Protein AF-K7F4F1-F1 (afdb_monomer)

Foldseek 3Di:
DPVVVVVCVVVVVVPPPPPPPDDQDPHDQDDQCPQQQKKWKWKDDPPDIDIFIWGCPDPQDTHGDPVSDDDDRMDIWIWTRDSDPVDDDPRTDTDDHDPDDD

Mean predicted aligned error: 11.33 Å

pLDDT: mean 82.8, std 15.85, range [40.66, 97.94]

InterPro domains:
  IPR001254 Serine proteases, trypsin domain [PF00089] (24-91)
  IPR001254 Serine proteases, trypsin domain [PS50240] (24-102)
  IPR009003 Peptidase S1, PA clan [SSF50494] (7-89)
  IPR018114 Serine proteases, trypsin family, histidine active site [PS00134] (63-68)

Radius of gyration: 24.19 Å; Cα contacts (8 Å, |Δi|>4): 115; chains: 1; bounding box: 32×33×79 Å

Structure (mmCIF, N/CA/C/O backbone):
data_AF-K7F4F1-F1
#
_entry.id   AF-K7F4F1-F1
#
loop_
_atom_site.group_PDB
_atom_site.id
_atom_site.type_symbol
_atom_site.label_atom_id
_atom_site.label_alt_id
_atom_site.label_comp_id
_atom_site.label_asym_id
_atom_site.label_entity_id
_atom_site.label_seq_id
_atom_site.pdbx_PDB_ins_code
_atom_site.Cartn_x
_atom_site.Cartn_y
_atom_site.Cartn_z
_atom_site.occupancy
_atom_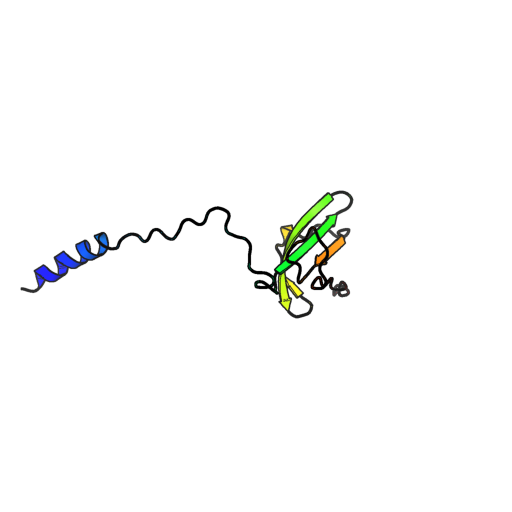site.B_iso_or_equiv
_atom_site.auth_seq_id
_atom_site.auth_comp_id
_atom_site.auth_asym_id
_atom_site.auth_atom_id
_atom_site.pdbx_PDB_model_num
ATOM 1 N N . 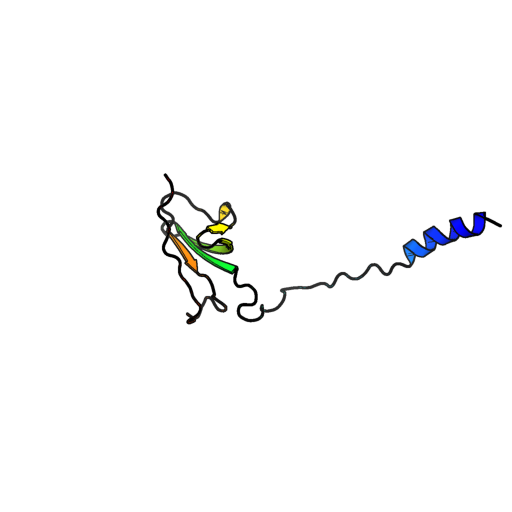MET A 1 1 ? 0.192 -1.994 -65.044 1.00 57.69 1 MET A N 1
ATOM 2 C CA . MET A 1 1 ? -0.757 -1.349 -64.102 1.00 57.69 1 MET A CA 1
ATOM 3 C C . MET A 1 1 ? -0.613 -1.833 -62.644 1.00 57.69 1 MET A C 1
ATOM 5 O O . MET A 1 1 ? -1.541 -1.657 -61.874 1.00 57.69 1 MET A O 1
ATOM 9 N N . GLN A 1 2 ? 0.538 -2.379 -62.215 1.00 57.44 2 GLN A N 1
ATOM 10 C CA . GLN A 1 2 ? 0.710 -2.917 -60.846 1.00 57.44 2 GLN A CA 1
ATOM 11 C C . GLN A 1 2 ? 1.603 -2.055 -59.932 1.00 57.44 2 GLN A C 1
ATOM 13 O O . GLN A 1 2 ? 1.559 -2.202 -58.718 1.00 57.44 2 GLN A O 1
ATOM 18 N N . LEU A 1 3 ? 2.389 -1.129 -60.498 1.00 54.56 3 LEU A N 1
ATOM 19 C CA . LEU A 1 3 ? 3.341 -0.291 -59.751 1.00 54.56 3 LEU A CA 1
ATOM 20 C C . LEU A 1 3 ? 2.697 0.945 -59.094 1.00 54.56 3 LEU A C 1
ATOM 22 O O . LEU A 1 3 ? 3.278 1.519 -58.181 1.00 54.56 3 LEU A O 1
ATOM 26 N N . LEU A 1 4 ? 1.483 1.330 -59.509 1.00 56.28 4 LEU A N 1
ATOM 27 C CA . LEU A 1 4 ? 0.753 2.466 -58.926 1.00 56.28 4 LEU A CA 1
ATOM 28 C C . LEU A 1 4 ? 0.219 2.165 -57.514 1.00 56.28 4 LEU A C 1
ATOM 30 O O . LEU A 1 4 ? 0.098 3.075 -56.702 1.00 56.28 4 LEU A O 1
ATOM 34 N N . PHE A 1 5 ? -0.043 0.894 -57.187 1.00 55.25 5 PHE A N 1
ATOM 35 C CA . PHE A 1 5 ? -0.542 0.495 -55.865 1.00 55.25 5 PHE A CA 1
ATOM 36 C C . PHE A 1 5 ? 0.552 0.500 -54.784 1.00 55.25 5 PHE A C 1
ATOM 38 O O . PHE A 1 5 ? 0.266 0.821 -53.633 1.00 55.25 5 PHE A O 1
ATOM 45 N N . LEU A 1 6 ? 1.813 0.224 -55.148 1.00 57.16 6 LEU A N 1
ATOM 46 C CA . LEU A 1 6 ? 2.949 0.279 -54.215 1.00 57.16 6 LEU A CA 1
ATOM 47 C C . LEU A 1 6 ? 3.318 1.710 -53.791 1.00 57.16 6 LEU A C 1
ATOM 49 O O . LEU A 1 6 ? 3.887 1.888 -52.720 1.00 57.16 6 LEU A O 1
ATOM 53 N N . GLY A 1 7 ? 2.976 2.722 -54.595 1.00 59.41 7 GLY A N 1
ATOM 54 C CA . GLY A 1 7 ? 3.237 4.132 -54.281 1.00 59.41 7 GLY A CA 1
ATOM 55 C C . GLY A 1 7 ? 2.210 4.784 -53.347 1.00 59.41 7 GLY A C 1
ATOM 56 O O . GLY A 1 7 ? 2.482 5.850 -52.805 1.00 59.41 7 GLY A O 1
ATOM 57 N N . LEU A 1 8 ? 1.046 4.157 -53.132 1.00 58.47 8 LEU A N 1
ATOM 58 C CA . LEU A 1 8 ? -0.032 4.686 -52.279 1.00 58.47 8 LEU A CA 1
ATOM 59 C C . LEU A 1 8 ? 0.043 4.179 -50.827 1.00 58.47 8 LEU A C 1
ATOM 61 O O . LEU A 1 8 ? -0.429 4.848 -49.909 1.00 58.47 8 LEU A O 1
ATOM 65 N N . LEU A 1 9 ? 0.684 3.027 -50.608 1.00 61.56 9 LEU A N 1
ATOM 66 C CA . LEU A 1 9 ? 0.944 2.446 -49.283 1.00 61.56 9 LEU A CA 1
ATOM 67 C C . LEU A 1 9 ? 1.749 3.364 -48.332 1.00 61.56 9 LEU A C 1
ATOM 69 O O . LEU A 1 9 ? 1.371 3.461 -47.164 1.00 61.56 9 LEU A O 1
ATOM 73 N N . PRO A 1 10 ? 2.795 4.091 -48.779 1.00 60.06 10 PRO A N 1
ATOM 74 C CA . PRO A 1 10 ? 3.538 5.019 -47.921 1.00 60.06 10 PRO A CA 1
ATOM 75 C C . PRO A 1 10 ? 2.709 6.238 -47.494 1.00 60.06 10 PRO A C 1
ATOM 77 O O . PRO A 1 10 ? 2.896 6.762 -46.399 1.00 60.06 10 PRO A O 1
ATOM 80 N N . TRP A 1 11 ? 1.763 6.678 -48.332 1.00 59.72 11 TRP A N 1
ATOM 81 C CA . TRP A 1 11 ? 0.890 7.815 -48.024 1.00 59.72 11 TRP A CA 1
ATOM 82 C C . TRP A 1 11 ? -0.205 7.458 -47.018 1.00 59.72 11 TRP A C 1
ATOM 84 O O . TRP A 1 11 ? -0.571 8.288 -46.189 1.00 59.72 11 TRP A O 1
ATOM 94 N N . ALA A 1 12 ? -0.678 6.209 -47.038 1.00 60.22 12 ALA A N 1
ATOM 95 C CA . ALA A 1 12 ? -1.613 5.695 -46.041 1.00 60.22 12 ALA A CA 1
ATOM 96 C C . ALA A 1 12 ? -1.001 5.668 -44.626 1.00 60.22 12 ALA A C 1
ATOM 98 O O . ALA A 1 12 ? -1.713 5.874 -43.647 1.00 60.22 12 ALA A O 1
ATOM 99 N N . PHE A 1 13 ? 0.321 5.482 -44.513 1.00 59.19 13 PHE A N 1
ATOM 100 C CA . PHE A 1 13 ? 1.027 5.488 -43.227 1.00 59.19 13 PHE A CA 1
ATOM 101 C C . PHE A 1 13 ? 1.176 6.901 -42.629 1.00 59.19 13 PHE A C 1
ATOM 103 O O . PHE A 1 13 ? 1.215 7.051 -41.413 1.00 59.19 13 PHE A O 1
ATOM 110 N N . LEU A 1 14 ? 1.199 7.941 -43.474 1.00 59.34 14 LEU A N 1
ATOM 111 C CA . LEU A 1 14 ? 1.245 9.356 -43.067 1.00 59.34 14 LEU A CA 1
ATOM 112 C C . LEU A 1 14 ? -0.130 9.932 -42.685 1.00 59.34 14 LEU A C 1
ATOM 114 O O . LEU A 1 14 ? -0.197 11.000 -42.083 1.00 59.34 14 LEU A O 1
ATOM 118 N N . LEU A 1 15 ? -1.219 9.245 -43.044 1.00 61.94 15 LEU A N 1
ATOM 119 C CA . LEU A 1 15 ? -2.600 9.644 -42.746 1.00 61.94 15 LEU A CA 1
ATOM 120 C C . LEU A 1 15 ? -3.184 8.946 -41.515 1.00 61.94 15 LEU A C 1
ATOM 122 O O . LEU A 1 15 ? -4.329 9.223 -41.163 1.00 61.94 15 LEU A O 1
ATOM 126 N N . LEU A 1 16 ? -2.431 8.064 -40.850 1.00 64.31 16 LEU A N 1
ATOM 127 C CA . LEU A 1 16 ? -2.800 7.608 -39.515 1.00 64.31 16 LEU A CA 1
ATOM 128 C C . LEU A 1 16 ? -2.744 8.842 -38.611 1.00 64.31 16 LEU A C 1
ATOM 130 O O . LEU A 1 16 ? -1.645 9.352 -38.378 1.00 64.31 16 LEU A O 1
ATOM 134 N N . PRO A 1 17 ? -3.887 9.357 -38.116 1.00 62.28 17 PRO A N 1
ATOM 135 C CA . PRO A 1 17 ? -3.839 10.375 -37.090 1.00 62.28 17 PRO A CA 1
ATOM 136 C C . PRO A 1 17 ? -3.081 9.706 -35.955 1.00 62.28 17 PRO A C 1
ATOM 138 O O . PRO A 1 17 ? -3.551 8.697 -35.426 1.00 62.28 17 PRO A O 1
ATOM 141 N N . GLY A 1 18 ? -1.876 10.197 -35.654 1.00 62.06 18 GLY A N 1
ATOM 142 C CA . GLY A 1 18 ? -1.169 9.823 -34.443 1.00 62.06 18 GLY A CA 1
ATOM 143 C C . GLY A 1 18 ? -2.157 10.079 -33.325 1.00 62.06 18 GLY A C 1
ATOM 144 O O . GLY A 1 18 ? -2.457 11.235 -33.025 1.00 62.06 18 GLY A O 1
ATOM 145 N N . GLY A 1 19 ? -2.786 9.006 -32.843 1.00 63.22 19 GLY A N 1
ATOM 146 C CA . GLY A 1 19 ? -3.820 9.103 -31.840 1.00 63.22 19 GLY A CA 1
ATOM 147 C C . GLY A 1 19 ? -3.176 9.842 -30.694 1.00 63.22 19 GLY A C 1
ATOM 148 O O . GLY A 1 19 ? -2.148 9.397 -30.186 1.00 63.22 19 GLY A O 1
ATOM 149 N N . TRP A 1 20 ? -3.728 10.998 -30.341 1.00 63.38 20 TRP A N 1
ATOM 150 C CA . TRP A 1 20 ? -3.405 11.629 -29.079 1.00 63.38 20 TRP A CA 1
ATOM 151 C C . TRP A 1 20 ? -3.863 10.628 -28.023 1.00 63.38 20 TRP A C 1
ATOM 153 O O . TRP A 1 20 ? -5.035 10.577 -27.655 1.00 63.38 20 TRP A O 1
ATOM 163 N N . ALA A 1 21 ? -2.959 9.726 -27.647 1.00 65.06 21 ALA A N 1
ATOM 164 C CA . ALA A 1 21 ? -3.143 8.833 -26.531 1.00 65.06 21 ALA A CA 1
ATOM 165 C C . ALA A 1 21 ? -3.359 9.761 -25.337 1.00 65.06 21 ALA A C 1
ATOM 167 O O . ALA A 1 21 ? -2.482 10.558 -25.015 1.00 65.06 21 ALA A O 1
ATOM 168 N N . GLY A 1 22 ? -4.589 9.751 -24.817 1.00 68.31 22 GLY A N 1
ATOM 169 C CA . GLY A 1 22 ? -5.122 10.804 -23.963 1.00 68.31 22 GLY A CA 1
ATOM 170 C C . GLY A 1 22 ? -4.162 11.189 -22.848 1.00 68.31 22 GLY A C 1
ATOM 171 O O . GLY A 1 22 ? -3.732 10.346 -22.061 1.00 68.31 22 GLY A O 1
ATOM 172 N N . GLU A 1 23 ? -3.838 12.474 -22.789 1.00 79.12 23 GLU A N 1
ATOM 173 C CA . GLU A 1 23 ? -3.025 13.028 -21.722 1.00 79.12 23 GLU A CA 1
ATOM 174 C C . GLU A 1 23 ? -3.866 13.047 -20.437 1.00 79.12 23 GLU A C 1
ATOM 176 O O . GLU A 1 23 ? -4.787 13.848 -20.280 1.00 79.12 23 GLU A O 1
ATOM 181 N N . ILE A 1 24 ? -3.604 12.105 -19.529 1.00 80.31 24 ILE A N 1
ATOM 182 C CA . ILE A 1 24 ? -4.221 12.069 -18.200 1.00 80.31 24 ILE A CA 1
ATOM 183 C C . ILE A 1 24 ? -3.214 12.653 -17.208 1.00 80.31 24 ILE A C 1
ATOM 185 O O . ILE A 1 24 ? -2.270 11.976 -16.805 1.00 80.31 24 ILE A O 1
ATOM 189 N N . ILE A 1 25 ? -3.431 13.898 -16.785 1.00 88.94 25 ILE A N 1
ATOM 190 C CA . ILE A 1 25 ? -2.613 14.574 -15.769 1.00 88.94 25 ILE A CA 1
ATOM 191 C C . ILE A 1 25 ? -3.305 14.438 -14.411 1.00 88.94 25 ILE A C 1
ATOM 193 O O . ILE A 1 25 ? -4.480 14.766 -14.280 1.00 88.94 25 ILE A O 1
ATOM 197 N N . GLY A 1 26 ? -2.604 13.930 -13.393 1.00 91.50 26 GLY A N 1
ATOM 198 C CA . GLY A 1 26 ? -3.110 13.845 -12.011 1.00 91.50 26 GLY A CA 1
ATOM 199 C C . GLY A 1 26 ? -4.211 12.802 -11.756 1.00 91.50 26 GLY A C 1
ATOM 200 O O . GLY A 1 26 ? -4.464 12.454 -10.606 1.00 91.50 26 GLY A O 1
ATOM 201 N N . GLY A 1 27 ? -4.822 12.247 -12.805 1.00 91.44 27 GLY A N 1
ATOM 202 C CA . GLY A 1 27 ? -5.831 11.196 -12.691 1.00 91.44 27 GLY A CA 1
ATOM 203 C C . GLY A 1 27 ? -7.156 11.682 -12.098 1.00 91.44 27 GLY A C 1
ATOM 204 O O . GLY A 1 27 ? -7.508 12.855 -12.164 1.00 91.44 27 GLY A O 1
ATOM 205 N N . ARG A 1 28 ? -7.929 10.740 -11.554 1.00 93.94 28 ARG A N 1
ATOM 206 C CA . ARG A 1 28 ? -9.191 10.990 -10.846 1.00 93.94 28 ARG A CA 1
ATOM 207 C C . ARG A 1 28 ? -9.306 10.026 -9.677 1.00 93.94 28 ARG A C 1
ATOM 209 O O . ARG A 1 28 ? -8.718 8.944 -9.723 1.00 93.94 28 ARG A O 1
ATOM 216 N N . GLU A 1 29 ? -10.093 10.391 -8.674 1.00 94.69 29 GLU A N 1
ATOM 217 C CA . GLU A 1 29 ? -10.388 9.495 -7.560 1.00 94.69 29 GLU A CA 1
ATOM 218 C C . GLU A 1 29 ? -10.966 8.164 -8.074 1.00 94.69 29 GLU A C 1
ATOM 220 O O . GLU A 1 29 ? -11.806 8.126 -8.982 1.00 94.69 29 GLU A O 1
ATOM 225 N N . ALA A 1 30 ? -10.473 7.053 -7.525 1.00 95.44 30 ALA A N 1
ATOM 226 C CA . ALA A 1 30 ? -10.997 5.736 -7.848 1.00 95.44 30 ALA A CA 1
ATOM 227 C C . ALA A 1 30 ? -12.401 5.581 -7.255 1.00 95.44 30 ALA A C 1
ATOM 229 O O . ALA A 1 30 ? -12.651 6.009 -6.131 1.00 95.44 30 ALA A O 1
ATOM 230 N N . GLN A 1 31 ? -13.306 4.913 -7.979 1.00 96.31 31 GLN A N 1
ATOM 231 C CA . GLN A 1 31 ? -14.604 4.557 -7.405 1.00 96.31 31 GLN A CA 1
ATOM 232 C C . GLN A 1 31 ? -14.396 3.754 -6.110 1.00 96.31 31 GLN A C 1
ATOM 234 O O . GLN A 1 31 ? -13.531 2.863 -6.113 1.00 96.31 31 GLN A O 1
ATOM 239 N N . PRO A 1 32 ? -15.181 4.018 -5.049 1.00 94.25 32 PRO A N 1
ATOM 240 C CA . PRO A 1 32 ? -15.051 3.327 -3.775 1.00 94.25 32 PRO A CA 1
ATOM 241 C C . PRO A 1 32 ? -14.953 1.813 -3.929 1.00 94.25 32 PRO A C 1
ATOM 243 O O . PRO A 1 32 ? -15.774 1.190 -4.601 1.00 94.25 32 PRO A O 1
ATOM 246 N N . HIS A 1 33 ? -13.908 1.231 -3.340 1.00 91.56 33 HIS A N 1
ATOM 247 C CA . HIS A 1 33 ? -13.652 -0.216 -3.324 1.00 91.56 33 HIS A CA 1
ATOM 248 C C . HIS A 1 33 ? -13.479 -0.886 -4.705 1.00 91.56 33 HIS A C 1
ATOM 250 O O . HIS A 1 33 ? -13.384 -2.109 -4.786 1.00 91.56 33 HIS A O 1
ATOM 256 N N . SER A 1 34 ? -13.340 -0.121 -5.796 1.00 96.56 34 SER A N 1
ATOM 257 C CA . SER A 1 34 ? -13.075 -0.660 -7.146 1.00 96.56 34 SER A CA 1
ATOM 258 C C . SER A 1 34 ? -11.663 -1.241 -7.317 1.00 96.56 34 SER A C 1
ATOM 260 O O . SER A 1 34 ? -11.339 -1.840 -8.347 1.00 96.56 34 SER A O 1
ATOM 262 N N . ARG A 1 35 ? -10.802 -1.057 -6.312 1.00 96.75 35 ARG A N 1
ATOM 263 C CA . ARG A 1 35 ? -9.438 -1.592 -6.214 1.00 96.75 35 ARG A CA 1
ATOM 264 C C . ARG A 1 35 ? -9.294 -2.365 -4.896 1.00 96.75 35 ARG A C 1
ATOM 266 O O . ARG A 1 35 ? -8.546 -1.938 -4.022 1.00 96.75 35 ARG A O 1
ATOM 273 N N . PRO A 1 36 ? -10.010 -3.492 -4.721 1.00 95.00 36 PRO A N 1
ATOM 274 C CA . PRO A 1 36 ? -10.089 -4.192 -3.433 1.00 95.00 36 PRO A CA 1
ATOM 275 C C . PRO A 1 36 ? -8.753 -4.806 -2.988 1.00 95.00 36 PRO A C 1
ATOM 277 O O . PRO A 1 36 ? -8.571 -5.108 -1.814 1.00 95.00 36 PRO A O 1
ATOM 280 N N . TYR A 1 37 ? -7.814 -4.978 -3.919 1.00 96.81 37 TYR A N 1
ATOM 281 C CA . TYR A 1 37 ? -6.461 -5.453 -3.648 1.00 96.81 37 TYR A CA 1
ATOM 282 C C . TYR A 1 37 ? -5.517 -4.354 -3.140 1.00 96.81 37 TYR A C 1
ATOM 284 O O . TYR A 1 37 ? -4.407 -4.679 -2.729 1.00 96.81 37 TYR A O 1
ATOM 292 N N . MET A 1 38 ? -5.904 -3.073 -3.188 1.00 97.56 38 MET A N 1
ATOM 293 C CA . MET A 1 38 ? -5.033 -1.978 -2.764 1.00 97.56 38 MET A CA 1
ATOM 294 C C . MET A 1 38 ? -4.736 -2.083 -1.265 1.00 97.56 38 MET A C 1
ATOM 296 O O . MET A 1 38 ? -5.650 -2.149 -0.441 1.00 97.56 38 MET A O 1
ATOM 300 N N . ALA A 1 39 ? -3.449 -2.076 -0.923 1.00 97.44 39 ALA A N 1
ATOM 301 C CA . ALA A 1 39 ? -2.973 -2.076 0.450 1.00 97.44 39 ALA A CA 1
ATOM 302 C C . ALA A 1 39 ? -2.270 -0.758 0.765 1.00 97.44 39 ALA A C 1
ATOM 304 O O . ALA A 1 39 ? -1.364 -0.339 0.043 1.00 97.44 39 ALA A O 1
ATOM 305 N N . PHE A 1 40 ? -2.663 -0.133 1.867 1.00 97.19 40 PHE A N 1
ATOM 306 C CA . PHE A 1 40 ? -1.923 0.966 2.466 1.00 97.19 40 PHE A CA 1
ATOM 307 C C . PHE A 1 40 ? -0.916 0.399 3.466 1.00 97.19 40 PHE A C 1
ATOM 309 O O . PHE A 1 40 ? -1.282 -0.385 4.347 1.00 97.19 40 PHE A O 1
ATOM 316 N N . LEU A 1 41 ? 0.347 0.786 3.320 1.00 95.75 41 LEU A N 1
ATO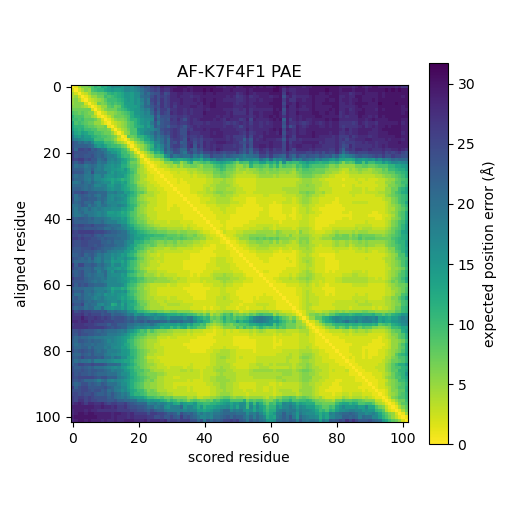M 317 C CA . LEU A 1 41 ? 1.445 0.350 4.172 1.00 95.75 41 LEU A CA 1
ATOM 318 C C . LEU A 1 41 ? 1.959 1.549 4.953 1.00 95.75 41 LEU A C 1
ATOM 320 O O . LEU A 1 41 ? 2.365 2.555 4.369 1.00 95.75 41 LEU A O 1
ATOM 324 N N . TYR A 1 42 ? 1.956 1.416 6.271 1.00 94.06 42 TYR A N 1
ATOM 325 C CA . TYR A 1 42 ? 2.535 2.381 7.187 1.00 94.06 42 TYR A CA 1
ATOM 326 C C . TYR A 1 42 ? 3.730 1.745 7.878 1.00 94.06 42 TYR A C 1
ATOM 328 O O . TYR A 1 42 ? 3.587 0.725 8.556 1.00 94.06 42 TYR A O 1
ATOM 336 N N . ILE A 1 43 ? 4.899 2.331 7.663 1.00 92.50 43 ILE A N 1
ATOM 337 C CA . ILE A 1 43 ? 6.190 1.767 8.035 1.00 92.50 43 ILE A CA 1
ATOM 338 C C . ILE A 1 43 ? 6.842 2.723 9.024 1.00 92.50 43 ILE A C 1
ATOM 340 O O . ILE A 1 43 ? 7.066 3.889 8.691 1.00 92.50 43 ILE A O 1
ATOM 344 N N . GLN A 1 44 ? 7.146 2.231 10.219 1.00 90.69 44 GLN A N 1
ATOM 345 C CA . GLN A 1 44 ? 7.861 2.978 11.247 1.00 90.69 44 GLN A CA 1
ATOM 346 C C . GLN A 1 44 ? 9.215 2.319 11.511 1.00 90.69 44 GLN A C 1
ATOM 348 O O . GLN A 1 44 ? 9.258 1.165 11.924 1.00 90.69 44 GLN A O 1
ATOM 353 N N . ASP A 1 45 ? 10.291 3.071 11.306 1.00 88.62 45 ASP A N 1
ATOM 354 C CA . ASP A 1 45 ? 11.674 2.667 11.563 1.00 88.62 45 ASP A CA 1
ATOM 355 C C . ASP A 1 45 ? 12.286 3.643 12.579 1.00 88.62 45 ASP A C 1
ATOM 357 O O . ASP A 1 45 ? 12.607 4.796 12.273 1.00 88.62 45 ASP A O 1
ATOM 361 N N . GLY A 1 46 ? 12.320 3.229 13.847 1.00 86.31 46 GLY A N 1
ATOM 362 C CA . GLY A 1 46 ? 12.664 4.108 14.963 1.00 86.31 46 GLY A CA 1
ATOM 363 C C . GLY A 1 46 ? 11.766 5.353 15.028 1.00 86.31 46 GLY A C 1
ATOM 364 O O . GLY A 1 46 ? 10.603 5.281 15.440 1.00 86.31 46 GLY A O 1
ATOM 365 N N . LYS A 1 47 ? 12.329 6.512 14.657 1.00 85.69 47 LYS A N 1
ATOM 366 C CA . LYS A 1 47 ? 11.624 7.809 14.584 1.00 85.69 47 LYS A CA 1
ATOM 367 C C . LYS A 1 47 ? 11.175 8.178 13.168 1.00 85.69 47 LYS A C 1
ATOM 369 O O . LYS A 1 47 ? 10.396 9.119 13.017 1.00 85.69 47 LYS A O 1
ATOM 374 N N . GLU A 1 48 ? 11.677 7.491 12.149 1.00 88.44 48 GLU A N 1
ATOM 375 C CA . GLU A 1 48 ? 11.306 7.739 10.762 1.00 88.44 48 GLU A CA 1
ATOM 376 C C . GLU A 1 48 ? 10.014 7.010 10.424 1.00 88.44 48 GLU A C 1
ATOM 378 O O . GLU A 1 48 ? 9.801 5.861 10.815 1.00 88.44 48 GLU A O 1
ATOM 383 N N . MET A 1 49 ? 9.137 7.685 9.684 1.00 89.88 49 MET A N 1
ATOM 384 C CA . MET A 1 49 ? 7.877 7.103 9.239 1.00 89.88 49 MET A CA 1
ATOM 385 C C . MET A 1 49 ? 7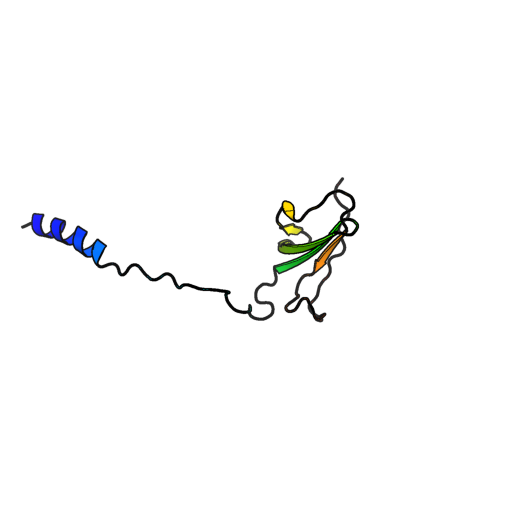.719 7.299 7.742 1.00 89.88 49 MET A C 1
ATOM 387 O O . MET A 1 49 ? 7.997 8.373 7.205 1.00 89.88 49 MET A O 1
ATOM 391 N N . SER A 1 50 ? 7.285 6.242 7.065 1.00 92.75 50 SER A N 1
ATOM 392 C CA . SER A 1 50 ? 7.073 6.241 5.624 1.00 92.75 50 SER A CA 1
ATOM 393 C C . SER A 1 50 ? 5.762 5.558 5.259 1.00 92.75 50 SER A C 1
ATOM 395 O O . SER A 1 50 ? 5.230 4.718 5.990 1.00 92.75 50 SER A O 1
ATOM 397 N N . ILE A 1 51 ? 5.223 5.978 4.120 1.00 95.06 51 ILE A N 1
ATOM 398 C CA . ILE A 1 51 ? 3.980 5.468 3.563 1.00 95.06 51 ILE A CA 1
ATOM 399 C C . ILE A 1 51 ? 4.309 4.814 2.232 1.00 95.06 51 ILE A C 1
ATOM 401 O O . ILE A 1 51 ? 4.979 5.411 1.391 1.00 95.06 51 ILE A O 1
ATOM 405 N N . CYS A 1 52 ? 3.787 3.611 2.037 1.00 96.38 52 CYS A N 1
ATOM 406 C CA . CYS A 1 52 ? 3.897 2.879 0.788 1.00 96.38 52 CYS A CA 1
ATOM 407 C C . CYS A 1 52 ? 2.552 2.294 0.353 1.00 96.38 52 CYS A C 1
ATOM 409 O O . CYS A 1 52 ? 1.599 2.184 1.126 1.00 96.38 52 CYS A O 1
ATOM 411 N N . GLY A 1 53 ? 2.498 1.893 -0.914 1.00 97.19 53 GLY A N 1
ATOM 412 C CA . GLY A 1 53 ? 1.420 1.079 -1.460 1.00 97.19 53 GLY A CA 1
ATOM 413 C C . GLY A 1 53 ? 1.810 -0.395 -1.555 1.00 97.19 53 GLY A C 1
ATOM 414 O O . GLY A 1 53 ? 2.988 -0.751 -1.628 1.00 97.19 53 GLY A O 1
ATOM 415 N N . GLY A 1 54 ? 0.806 -1.258 -1.606 1.00 97.19 54 GLY A N 1
ATOM 416 C CA . GLY A 1 54 ? 0.968 -2.673 -1.907 1.00 97.19 54 GLY A CA 1
ATOM 417 C C . GLY A 1 54 ? -0.258 -3.253 -2.599 1.00 97.19 54 GLY A C 1
ATOM 418 O O . GLY A 1 54 ? -1.270 -2.577 -2.789 1.00 97.19 54 GLY A O 1
ATOM 419 N N . SER A 1 55 ? -0.158 -4.520 -2.986 1.00 97.94 55 SER A N 1
ATOM 420 C CA . SER A 1 55 ? -1.246 -5.286 -3.594 1.00 97.94 55 SER A CA 1
ATOM 421 C C . SER A 1 55 ? -1.438 -6.608 -2.866 1.00 97.94 55 SER A C 1
ATOM 423 O O . SER A 1 55 ? -0.498 -7.393 -2.760 1.00 97.94 55 SER A O 1
ATOM 425 N N . LEU A 1 56 ? -2.650 -6.875 -2.386 1.00 97.12 56 LEU A N 1
ATOM 426 C CA . LEU A 1 56 ? -3.035 -8.181 -1.859 1.00 97.12 56 LEU A CA 1
ATOM 427 C C . LEU A 1 56 ? -3.060 -9.199 -3.007 1.00 97.12 56 LEU A C 1
ATOM 429 O O . LEU A 1 56 ? -3.978 -9.196 -3.825 1.00 97.12 56 LEU A O 1
ATOM 433 N N . VAL A 1 57 ? -2.043 -10.057 -3.071 1.00 97.50 57 VAL A N 1
ATOM 434 C CA . VAL A 1 57 ? -1.897 -11.074 -4.128 1.00 97.50 57 VAL A CA 1
ATOM 435 C C . VAL A 1 57 ? -2.480 -12.423 -3.715 1.00 97.50 57 VAL A C 1
ATOM 437 O O . VAL A 1 57 ? -2.837 -13.236 -4.563 1.00 97.50 57 VAL A O 1
ATOM 440 N N . SER A 1 58 ? -2.615 -12.664 -2.411 1.00 95.31 58 SER A N 1
ATOM 441 C CA . SER A 1 58 ? -3.400 -13.767 -1.854 1.00 95.31 58 SER A C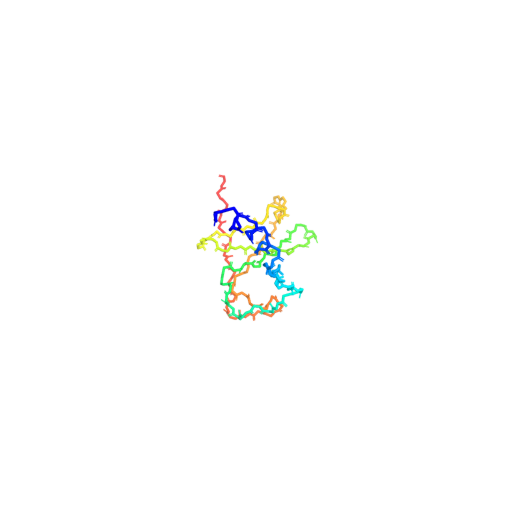A 1
ATOM 442 C C . SER A 1 58 ? -3.773 -13.468 -0.400 1.00 95.31 58 SER A C 1
ATOM 444 O O . SER A 1 58 ? -3.334 -12.465 0.154 1.00 95.31 58 SER A O 1
ATOM 446 N N . LYS A 1 59 ? -4.578 -14.334 0.234 1.00 91.06 59 LYS A N 1
ATOM 447 C CA . LYS A 1 59 ? -5.204 -14.100 1.552 1.00 91.06 59 LYS A CA 1
ATOM 448 C C . LYS A 1 59 ? -4.263 -13.524 2.624 1.00 91.06 59 LYS A C 1
ATOM 450 O O . LYS A 1 59 ? -4.703 -12.696 3.411 1.00 91.06 59 LYS A O 1
ATOM 455 N N . ASN A 1 60 ? -2.997 -13.943 2.631 1.00 91.06 60 ASN A N 1
ATOM 456 C CA . ASN A 1 60 ? -2.005 -13.550 3.638 1.00 91.06 60 ASN A CA 1
ATOM 457 C C . ASN A 1 60 ? -0.761 -12.873 3.040 1.00 91.06 60 ASN A C 1
ATOM 459 O O . ASN A 1 60 ? 0.228 -12.702 3.744 1.00 91.06 60 ASN A O 1
ATOM 463 N N . PHE A 1 61 ? -0.771 -12.526 1.750 1.00 94.19 61 PHE A N 1
ATOM 464 C CA . PHE A 1 61 ? 0.419 -12.018 1.069 1.00 94.19 61 PHE A CA 1
ATOM 465 C C . PHE A 1 61 ? 0.121 -10.700 0.363 1.00 94.19 61 PHE A C 1
ATOM 467 O O . PHE A 1 61 ? -0.734 -10.629 -0.524 1.00 94.19 61 PHE A O 1
ATOM 474 N N . VAL A 1 62 ? 0.874 -9.669 0.742 1.00 95.81 62 VAL A N 1
ATOM 475 C CA . VAL A 1 62 ? 0.877 -8.358 0.093 1.00 95.81 62 VAL A CA 1
ATOM 476 C C . VAL A 1 62 ? 2.207 -8.173 -0.624 1.00 95.81 62 VAL A C 1
ATOM 478 O O . VAL A 1 62 ? 3.267 -8.274 -0.013 1.00 95.81 62 VAL A O 1
ATOM 481 N N . LEU A 1 63 ? 2.143 -7.891 -1.921 1.00 96.50 63 LEU A N 1
ATOM 482 C CA . LEU A 1 63 ? 3.293 -7.507 -2.729 1.00 96.50 63 LEU A CA 1
ATOM 483 C C . LEU A 1 63 ? 3.519 -5.995 -2.612 1.00 96.50 63 LEU A C 1
ATOM 485 O O . LEU A 1 63 ? 2.578 -5.216 -2.766 1.00 96.50 63 LEU A O 1
ATOM 489 N N . THR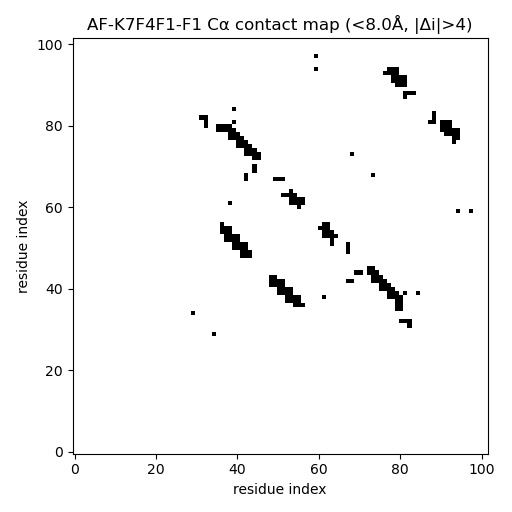 A 1 64 ? 4.759 -5.578 -2.371 1.00 95.88 64 THR A N 1
ATOM 490 C CA . THR A 1 64 ? 5.170 -4.166 -2.321 1.00 95.88 64 THR A CA 1
ATOM 491 C C . THR A 1 64 ? 6.566 -3.981 -2.921 1.00 95.88 64 THR A C 1
ATOM 493 O O . THR A 1 64 ? 7.200 -4.949 -3.343 1.00 95.88 64 THR A O 1
ATOM 496 N N . ALA A 1 65 ? 7.037 -2.739 -2.998 1.00 95.31 65 ALA A N 1
ATOM 497 C CA . ALA A 1 65 ? 8.378 -2.431 -3.466 1.00 95.31 65 ALA A CA 1
ATOM 498 C C . ALA A 1 65 ? 9.419 -2.735 -2.380 1.00 95.31 65 ALA A C 1
ATOM 500 O O . ALA A 1 65 ? 9.209 -2.435 -1.208 1.00 95.31 65 ALA A O 1
ATOM 501 N N . ALA A 1 66 ? 10.578 -3.265 -2.777 1.00 92.06 66 ALA A N 1
ATOM 502 C CA . ALA A 1 66 ? 11.649 -3.615 -1.841 1.00 92.06 66 ALA A CA 1
ATOM 503 C C . ALA A 1 66 ? 12.125 -2.418 -0.997 1.00 92.06 66 ALA A C 1
ATOM 505 O O . ALA A 1 66 ? 12.379 -2.572 0.189 1.00 92.06 66 ALA A O 1
ATOM 506 N N . HIS A 1 67 ? 12.165 -1.210 -1.573 1.00 91.25 67 HIS A N 1
ATOM 507 C CA . HIS A 1 67 ? 12.589 0.004 -0.862 1.00 91.25 67 HIS A CA 1
ATOM 508 C C . HIS A 1 67 ? 11.611 0.467 0.233 1.00 91.25 67 HIS A C 1
ATOM 510 O O . HIS A 1 67 ? 11.934 1.376 0.993 1.00 91.25 67 HIS A O 1
ATOM 516 N N . CYS A 1 68 ? 10.402 -0.101 0.290 1.00 91.56 68 CYS A N 1
ATOM 517 C CA . CYS A 1 68 ? 9.455 0.162 1.371 1.00 91.56 68 CYS A CA 1
ATOM 518 C C . CYS A 1 68 ? 9.837 -0.584 2.653 1.00 91.56 68 CYS A C 1
ATOM 520 O O . CYS A 1 68 ? 9.404 -0.200 3.735 1.00 91.56 68 CYS A O 1
ATOM 522 N N . TRP A 1 69 ? 10.631 -1.649 2.548 1.00 85.56 69 TRP A N 1
ATOM 523 C CA . TRP A 1 69 ? 11.138 -2.360 3.707 1.00 85.56 69 TRP A CA 1
ATOM 524 C C . TRP A 1 69 ? 12.410 -1.674 4.212 1.00 85.56 69 TRP A C 1
ATOM 526 O O . TRP A 1 69 ? 13.369 -1.499 3.461 1.00 85.56 69 TRP A O 1
ATOM 536 N N . ARG A 1 70 ? 12.394 -1.275 5.482 1.00 78.38 70 ARG A N 1
ATOM 537 C CA . ARG A 1 70 ? 13.569 -0.838 6.241 1.00 78.38 70 ARG A CA 1
ATOM 538 C C . ARG A 1 70 ? 13.927 -1.963 7.220 1.00 78.38 70 ARG A C 1
ATOM 540 O O . ARG A 1 70 ? 13.105 -2.850 7.430 1.00 78.38 70 ARG A O 1
ATOM 547 N N . ASP A 1 71 ? 15.155 -1.991 7.724 1.00 75.31 71 ASP A N 1
ATOM 548 C CA . ASP A 1 71 ? 15.768 -3.126 8.437 1.00 75.31 71 ASP A CA 1
ATOM 549 C C . ASP A 1 71 ? 15.004 -3.618 9.700 1.00 75.31 71 ASP A C 1
ATOM 551 O O . ASP A 1 71 ? 13.861 -3.254 9.975 1.00 75.31 71 ASP A O 1
ATOM 555 N N . SER A 1 72 ? 15.627 -4.515 10.471 1.00 68.12 72 SER A N 1
ATOM 556 C CA . SER A 1 72 ? 15.000 -5.432 11.437 1.00 68.12 72 SER A CA 1
ATOM 557 C C . SER A 1 72 ? 14.108 -4.833 12.535 1.00 68.12 72 SER A C 1
ATOM 559 O O . SER A 1 72 ? 13.271 -5.565 13.054 1.00 68.12 72 SER A O 1
ATOM 561 N N . ASP A 1 73 ? 14.232 -3.547 12.870 1.00 76.44 73 ASP A N 1
ATOM 562 C CA . ASP A 1 73 ? 13.405 -2.886 13.900 1.00 76.44 73 ASP A CA 1
ATOM 563 C C . ASP A 1 73 ? 12.175 -2.156 13.327 1.00 76.44 73 ASP A C 1
ATOM 565 O O . ASP A 1 73 ? 11.511 -1.367 14.007 1.00 76.44 73 ASP A O 1
ATOM 569 N N . THR A 1 74 ? 11.833 -2.438 12.069 1.00 82.38 74 THR A N 1
ATOM 570 C CA . THR A 1 74 ? 10.706 -1.809 11.385 1.00 82.38 74 THR A CA 1
ATOM 571 C C . THR A 1 74 ? 9.358 -2.383 11.824 1.00 82.38 74 THR A C 1
ATOM 573 O O . THR A 1 74 ? 9.064 -3.568 11.659 1.00 82.38 74 THR A O 1
ATOM 576 N N . ILE A 1 75 ? 8.466 -1.511 12.295 1.00 88.12 75 ILE A N 1
ATOM 577 C CA . ILE A 1 75 ? 7.061 -1.839 12.542 1.00 88.12 75 ILE A CA 1
ATOM 578 C C . ILE A 1 75 ? 6.267 -1.582 11.258 1.00 88.12 75 ILE A C 1
ATOM 580 O O . ILE A 1 75 ? 6.041 -0.434 10.866 1.00 88.12 75 ILE A O 1
ATOM 584 N N . LEU A 1 76 ? 5.795 -2.658 10.623 1.00 90.00 76 LEU A N 1
ATOM 585 C CA . LEU A 1 76 ? 4.917 -2.594 9.453 1.00 90.00 76 LEU A CA 1
ATOM 586 C C . LEU A 1 76 ? 3.445 -2.752 9.852 1.00 90.00 76 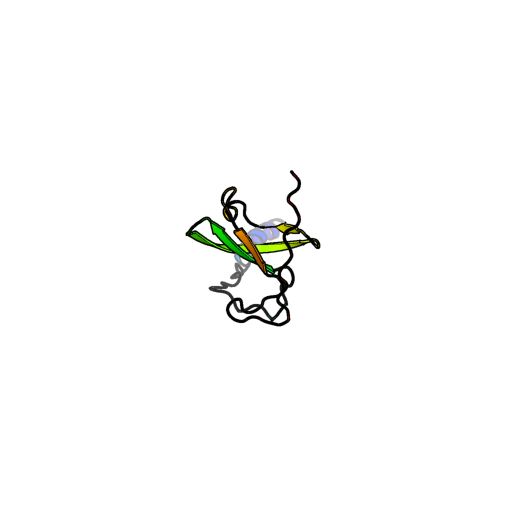LEU A C 1
ATOM 588 O O . LEU A 1 76 ? 3.023 -3.779 10.382 1.00 90.00 76 LEU A O 1
ATOM 592 N N . THR A 1 77 ? 2.632 -1.754 9.520 1.00 92.44 77 THR A N 1
ATOM 593 C CA . THR A 1 77 ? 1.169 -1.830 9.570 1.00 92.44 77 THR A CA 1
ATOM 594 C C . THR A 1 77 ? 0.599 -1.886 8.157 1.00 92.44 77 THR A C 1
ATOM 596 O O . THR A 1 77 ? 0.869 -1.013 7.336 1.00 92.44 77 THR A O 1
ATOM 599 N N . VAL A 1 78 ? -0.255 -2.877 7.898 1.00 95.00 78 VAL A N 1
ATOM 600 C CA . VAL A 1 78 ? -0.985 -3.030 6.632 1.00 95.00 78 VAL A CA 1
ATOM 601 C C . VAL A 1 78 ? -2.463 -2.721 6.854 1.00 95.00 78 VAL A C 1
ATOM 603 O O . VAL A 1 78 ? -3.060 -3.203 7.819 1.00 95.00 78 VAL A O 1
ATOM 606 N N . ILE A 1 79 ? -3.063 -1.933 5.965 1.00 96.12 79 ILE A N 1
ATOM 607 C CA . ILE A 1 79 ? -4.500 -1.638 5.955 1.00 96.12 79 ILE A CA 1
ATOM 608 C C . ILE A 1 79 ? -5.056 -1.966 4.568 1.00 96.12 79 ILE A C 1
ATOM 610 O O . ILE A 1 79 ? -4.566 -1.471 3.555 1.00 96.12 79 ILE A O 1
ATOM 614 N N . LEU A 1 80 ? -6.086 -2.806 4.535 1.00 96.44 80 LEU A N 1
ATOM 615 C CA . LEU A 1 80 ? -6.831 -3.204 3.341 1.00 96.44 80 LEU A CA 1
ATOM 616 C C . LEU A 1 80 ? -8.243 -2.612 3.389 1.00 96.44 80 LEU A C 1
ATOM 618 O O . LEU A 1 80 ? -8.755 -2.313 4.467 1.00 96.44 80 LEU A O 1
ATOM 622 N N . GLY A 1 81 ? -8.878 -2.456 2.225 1.00 95.75 81 GLY A N 1
ATOM 623 C CA . GLY A 1 81 ? -10.284 -2.036 2.126 1.00 95.75 81 GLY A CA 1
ATOM 624 C C . GLY A 1 81 ? -10.564 -0.564 2.456 1.00 95.75 81 GLY A C 1
ATOM 625 O O . GLY A 1 81 ? -11.730 -0.171 2.501 1.00 95.75 81 GLY A O 1
ATOM 626 N N . ALA A 1 82 ? -9.524 0.246 2.663 1.00 95.38 82 ALA A N 1
ATOM 627 C CA . ALA A 1 82 ? -9.641 1.684 2.879 1.00 95.38 82 ALA A CA 1
ATOM 628 C C . ALA A 1 82 ? -9.871 2.436 1.560 1.00 95.38 82 ALA A C 1
ATOM 630 O O . ALA A 1 82 ? -9.136 2.212 0.595 1.00 95.38 82 ALA A O 1
ATOM 631 N N . GLN A 1 83 ? -10.846 3.348 1.540 1.00 95.25 83 GLN A N 1
ATOM 632 C CA . GLN A 1 83 ? -10.990 4.359 0.487 1.00 95.25 83 GLN A CA 1
ATOM 633 C C . GLN A 1 83 ? -10.325 5.677 0.911 1.00 95.25 83 GLN A C 1
ATOM 635 O O . GLN A 1 83 ? -9.504 6.215 0.169 1.00 95.25 83 GLN A O 1
ATOM 640 N N . ASN A 1 84 ? -10.620 6.173 2.115 1.00 94.62 84 ASN A N 1
ATOM 641 C CA . ASN A 1 84 ? -9.975 7.348 2.697 1.00 94.62 84 ASN A CA 1
ATOM 642 C C . ASN A 1 84 ? -9.078 6.937 3.867 1.00 94.62 84 ASN A C 1
ATOM 644 O O . ASN A 1 84 ? -9.576 6.497 4.890 1.00 94.62 84 ASN A O 1
ATOM 648 N N . ILE A 1 85 ? -7.762 7.139 3.766 1.00 92.94 85 ILE A N 1
ATOM 649 C CA . ILE A 1 85 ? -6.795 6.752 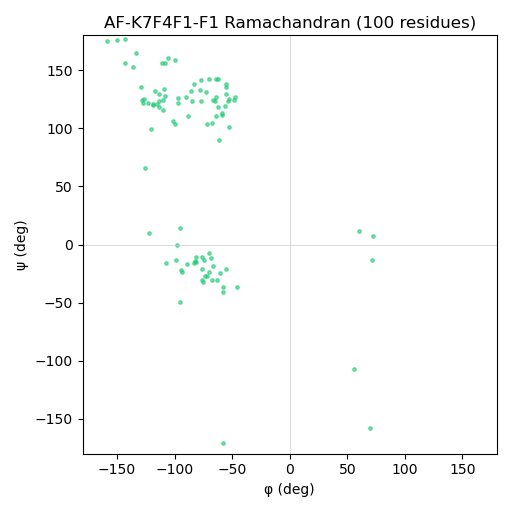4.814 1.00 92.94 85 ILE A CA 1
ATOM 650 C C . ILE A 1 85 ? -6.805 7.659 6.055 1.00 92.94 85 ILE A C 1
ATOM 652 O O . ILE A 1 85 ? -6.222 7.309 7.079 1.00 92.94 85 ILE A O 1
ATOM 656 N N . THR A 1 86 ? -7.443 8.827 5.979 1.00 93.94 86 THR A N 1
ATOM 657 C CA . THR A 1 86 ? -7.521 9.781 7.100 1.00 93.94 86 THR A CA 1
ATOM 658 C C . THR A 1 86 ? -8.735 9.533 7.995 1.00 93.94 86 THR A C 1
ATOM 660 O O . THR A 1 86 ? -8.759 9.978 9.141 1.00 93.94 86 THR A O 1
ATOM 663 N N . GLN A 1 87 ? -9.722 8.777 7.505 1.00 94.88 87 GLN A N 1
ATOM 664 C CA . GLN A 1 87 ? -10.949 8.447 8.218 1.00 94.88 87 GLN A CA 1
ATOM 665 C C . GLN A 1 87 ? -11.113 6.930 8.299 1.00 94.88 87 GLN A C 1
ATOM 667 O O . GLN A 1 87 ? -11.183 6.248 7.285 1.00 94.88 87 GLN A O 1
ATOM 672 N N . ARG A 1 88 ? -11.214 6.382 9.515 1.00 93.31 88 ARG A N 1
ATOM 673 C CA . ARG A 1 88 ? -11.457 4.944 9.685 1.00 93.31 88 ARG A CA 1
ATOM 674 C C . ARG A 1 88 ? -12.853 4.578 9.175 1.00 93.31 88 ARG A C 1
ATOM 676 O O . ARG A 1 88 ? -13.846 5.102 9.676 1.00 93.31 88 ARG A O 1
ATOM 683 N N . GLU A 1 89 ? -12.915 3.623 8.253 1.00 94.19 89 GLU A N 1
ATOM 684 C CA . GLU A 1 89 ? -14.159 3.086 7.689 1.00 94.19 89 GLU A CA 1
ATOM 685 C C . GLU A 1 89 ? -14.414 1.653 8.199 1.00 94.19 89 GLU A C 1
ATOM 687 O O . GLU A 1 89 ? -13.461 0.946 8.537 1.00 94.19 89 GLU A O 1
ATOM 692 N N . PRO A 1 90 ? -15.672 1.168 8.217 1.00 95.25 90 PRO A N 1
ATOM 693 C CA . PRO A 1 90 ? -15.981 -0.222 8.574 1.00 95.25 90 PRO A CA 1
ATOM 694 C C . PRO A 1 90 ? -15.329 -1.270 7.659 1.00 95.25 90 PRO A C 1
ATOM 696 O O . PRO A 1 90 ? -15.135 -2.409 8.073 1.00 95.25 90 PRO A O 1
ATOM 699 N N . SER A 1 91 ? -14.996 -0.897 6.420 1.00 94.00 91 SER A N 1
ATOM 700 C CA . SER A 1 91 ? -14.319 -1.756 5.442 1.00 94.00 91 SER A CA 1
ATOM 701 C C . SER A 1 91 ? -12.825 -1.933 5.714 1.00 94.00 91 SER A C 1
ATOM 703 O O . SER A 1 91 ? -12.193 -2.778 5.078 1.00 94.00 91 SER A O 1
ATOM 705 N N . TRP A 1 92 ? -12.243 -1.149 6.629 1.00 94.56 92 TRP A N 1
ATOM 706 C CA . TRP A 1 92 ? -10.831 -1.266 6.961 1.00 94.56 92 TRP A CA 1
ATOM 707 C C . TRP A 1 92 ? -10.546 -2.612 7.609 1.00 94.56 92 TRP A C 1
ATOM 709 O O . TRP A 1 92 ? -11.068 -2.945 8.673 1.00 94.56 92 TRP A O 1
ATOM 719 N N . TYR A 1 93 ? -9.619 -3.340 7.009 1.00 94.00 93 TYR A N 1
ATOM 720 C CA . TYR A 1 93 ? -9.116 -4.583 7.551 1.00 94.00 93 TYR A CA 1
ATOM 721 C C . TYR A 1 93 ? -7.619 -4.457 7.808 1.00 94.00 93 TYR A C 1
ATOM 723 O O . TYR A 1 93 ? -6.839 -4.190 6.895 1.00 94.00 93 TYR A O 1
ATOM 731 N N . ARG A 1 94 ? -7.219 -4.635 9.071 1.00 92.12 94 ARG A N 1
ATOM 732 C CA . ARG A 1 94 ? -5.816 -4.710 9.486 1.00 92.12 94 ARG A CA 1
ATOM 733 C C . ARG A 1 94 ? -5.460 -6.184 9.694 1.00 92.12 94 ARG A C 1
ATOM 735 O O . ARG A 1 94 ? -5.912 -6.755 10.690 1.00 92.12 94 ARG A O 1
ATOM 742 N N . PRO A 1 95 ? -4.684 -6.808 8.791 1.00 85.75 95 PRO A N 1
ATOM 743 C CA . PRO A 1 95 ? -4.221 -8.173 8.984 1.00 85.75 95 PRO A CA 1
ATOM 744 C C . PRO A 1 95 ? -3.339 -8.263 10.230 1.00 85.75 95 PRO A C 1
ATOM 746 O O . PRO A 1 95 ? -2.551 -7.358 10.512 1.00 85.75 95 PRO A O 1
ATOM 749 N N . ILE A 1 96 ? -3.455 -9.366 10.965 1.00 77.50 96 ILE A N 1
ATOM 750 C CA . ILE A 1 96 ? -2.487 -9.702 12.010 1.00 77.50 96 ILE A CA 1
ATOM 751 C C . ILE A 1 96 ? -1.202 -10.140 11.292 1.00 77.50 96 ILE A C 1
ATOM 753 O O . ILE A 1 96 ? -1.302 -10.964 10.378 1.00 77.50 96 ILE A O 1
ATOM 757 N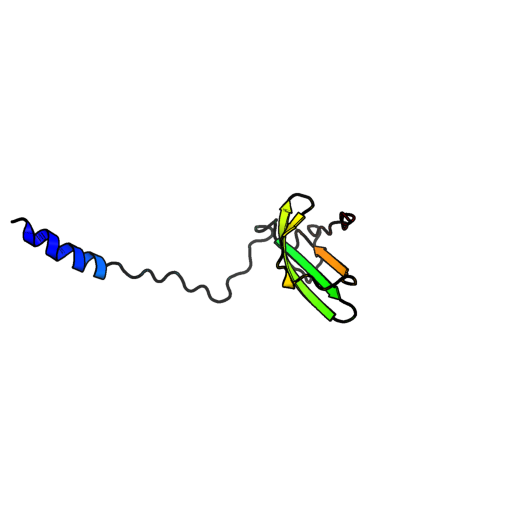 N . PRO A 1 97 ? -0.018 -9.616 11.664 1.00 67.62 97 PRO A N 1
ATOM 758 C CA . PRO A 1 97 ? 1.240 -10.088 11.103 1.00 67.62 97 PRO A CA 1
ATOM 759 C C . PRO A 1 97 ? 1.341 -11.606 11.277 1.00 67.62 97 PRO A C 1
ATOM 761 O O . PRO A 1 97 ? 1.222 -12.116 12.392 1.00 67.62 97 PRO A O 1
ATOM 764 N N . SER A 1 98 ? 1.523 -12.342 10.181 1.00 58.50 98 SER A N 1
ATOM 765 C CA . SER A 1 98 ? 1.898 -13.750 10.281 1.00 58.50 98 SER A CA 1
ATOM 766 C C . SER A 1 98 ? 3.280 -13.838 10.933 1.00 58.50 98 SER A C 1
ATOM 768 O O . SER A 1 98 ? 4.123 -12.997 10.608 1.00 58.50 98 SER A O 1
ATOM 770 N N . PRO A 1 99 ? 3.550 -14.831 11.802 1.00 57.31 99 PRO A N 1
ATOM 771 C CA . PRO A 1 99 ? 4.917 -15.095 12.231 1.00 57.31 99 PRO A CA 1
ATOM 772 C C . PRO A 1 99 ? 5.781 -15.257 10.977 1.00 57.31 99 PRO A C 1
ATOM 774 O O . PRO A 1 99 ? 5.423 -16.009 10.066 1.00 57.31 99 PRO A O 1
ATOM 777 N N . THR A 1 100 ? 6.853 -14.475 10.887 1.00 53.38 100 THR A N 1
ATOM 778 C CA . THR A 1 100 ? 7.817 -14.573 9.795 1.00 53.38 100 THR A CA 1
ATOM 779 C C . THR A 1 100 ? 8.334 -16.011 9.738 1.00 53.38 100 THR A C 1
ATOM 781 O O . THR A 1 100 ? 8.713 -16.550 10.780 1.00 53.38 100 THR A O 1
ATOM 784 N N . PRO A 1 101 ? 8.336 -16.673 8.567 1.00 45.34 101 PRO A N 1
ATOM 785 C CA . PRO A 1 101 ? 9.118 -17.887 8.422 1.00 45.34 101 PRO A CA 1
ATOM 786 C C . PRO A 1 101 ? 10.586 -17.497 8.626 1.00 45.34 101 PRO A C 1
ATOM 788 O O . PRO A 1 101 ? 11.096 -16.623 7.925 1.00 45.34 101 PRO A O 1
ATOM 791 N N . SER A 1 102 ? 11.194 -18.081 9.658 1.00 40.66 102 SER A N 1
ATOM 792 C CA . SER A 1 102 ? 12.630 -18.022 9.948 1.00 40.66 102 SER A CA 1
ATOM 793 C C . SER A 1 102 ? 13.461 -18.509 8.771 1.00 40.66 102 SER A C 1
ATOM 795 O O . SER A 1 102 ? 13.060 -19.562 8.217 1.00 40.66 102 SER A O 1
#

Solvent-accessible surface area (backbone atoms only — not comparable to full-atom values): 6736 Å² total; per-residue (Å²): 139,70,70,70,62,68,68,50,57,66,56,56,64,73,64,54,74,77,70,77,72,76,85,75,75,94,69,73,88,74,63,83,73,74,59,65,40,48,27,46,34,42,35,35,48,88,90,50,74,51,79,45,64,33,35,54,79,48,101,90,41,68,50,62,60,72,86,69,62,66,69,96,76,44,50,76,45,52,38,29,50,65,78,51,92,90,52,96,52,94,59,49,42,66,74,76,83,70,83,76,86,126

Organism: Pelodiscus sinensis (NCBI:txid13735)

Secondary structure (DSSP, 8-state):
--HHHHTTHHHHHHSS--------SS--PPPTTS-TTEEEEEEEETTEEEEEEEEEEETTEEEE-GGG---TTEEEEEEES-S-TTS--TT-B-PPPPPPP-

Nearest PDB structures (foldseek):
  1pyt-assembly1_C  TM=7.743E-01  e=6.322E-03  Bos taurus
  5zvj-assembly1_A  TM=8.270E-01  e=7.981E-01  Mycobacterium tuberculosis
  6ksu-assembly2_B  TM=4.608E-01  e=1.664E+00  Streptomyces albidoflavus

Sequence (102 aa):
MQLLFLGLLPWAFLLLPGGWAGEIIGGREAQPHSRPYMAFLYIQDGKEMSICGGSLVSKNFVLTAAHCWRDSDTILTVILGAQNITQREPSWYRPIPSPTPS